Protein AF-A0A7Y5NQB1-F1 (afdb_monomer_lite)

Secondary structure (DSSP, 8-state):
-PPPHHHHHHHHHHHTTTTSTTHHHHHHHHHHHHHHHHGGGS-HHHHHHHHHHHHHHTT-S-HHHHHHHHHHHHHHHHHHTTTS-HHHHHHHHHHHGGGS-TT--TTHHHHHHHHHHHHHHTT--HHHHHHHHHHHHTTSSS----

Sequence (146 aa):
MDLSDDTLETIEALELCLSEIGFEGAWRAFLRAATTLLLPSLPPEASRWAEAADLYDAGRLTVSELEHKRASAWKYLDHAGAGSAPSQTAGLRAVLFRLWPASSRTDWYGEARYFIEFCGHAGVDEATLHALLKQCFAKVNRPIRV

pLDDT: mean 86.12, std 11.92, range [47.5, 97.44]

Structure (mmCIF, N/CA/C/O backbone):
data_AF-A0A7Y5NQB1-F1
#
_entry.id   AF-A0A7Y5NQB1-F1
#
loop_
_atom_site.group_PDB
_atom_site.id
_atom_site.type_symbol
_atom_site.label_atom_id
_atom_site.label_alt_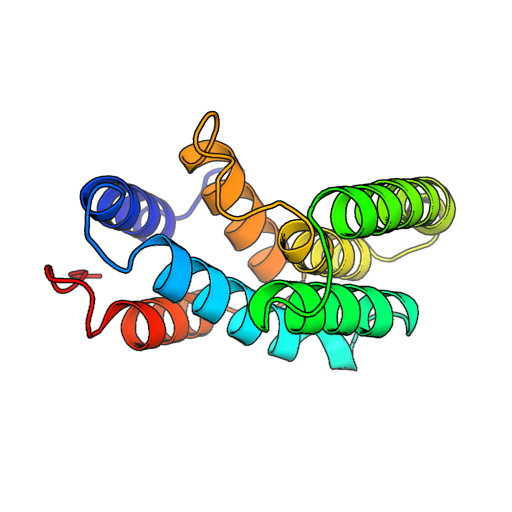id
_atom_site.label_comp_id
_atom_site.label_asym_id
_atom_site.label_entity_id
_atom_site.label_seq_id
_atom_site.pdbx_PDB_ins_code
_atom_site.Cartn_x
_atom_site.Cartn_y
_atom_site.Cartn_z
_atom_site.occupancy
_atom_site.B_iso_or_equiv
_atom_site.auth_seq_id
_atom_site.auth_comp_id
_atom_site.auth_asym_id
_atom_site.auth_atom_id
_atom_site.pdbx_PDB_model_num
ATOM 1 N N . MET A 1 1 ? -6.488 11.034 -17.452 1.00 49.88 1 MET A N 1
ATOM 2 C CA . MET A 1 1 ? -7.264 9.812 -17.717 1.00 49.88 1 MET A CA 1
ATOM 3 C C . MET A 1 1 ? -8.219 9.725 -16.556 1.00 49.88 1 MET A C 1
ATOM 5 O O . MET A 1 1 ? -7.749 9.858 -15.432 1.00 49.88 1 MET A O 1
ATOM 9 N N . ASP A 1 2 ? -9.511 9.673 -16.844 1.00 58.66 2 ASP A N 1
ATOM 10 C CA . ASP A 1 2 ? -10.543 9.674 -15.812 1.00 58.66 2 ASP A CA 1
ATOM 11 C C . ASP A 1 2 ? -10.628 8.277 -15.192 1.00 58.66 2 ASP A C 1
ATOM 13 O O . ASP A 1 2 ? -10.413 7.274 -15.878 1.00 58.66 2 ASP A O 1
ATOM 17 N N . LEU A 1 3 ? -10.850 8.228 -13.883 1.00 61.16 3 LEU A N 1
ATOM 18 C CA . LEU A 1 3 ? -11.118 6.986 -13.166 1.00 61.16 3 LEU A CA 1
ATOM 19 C C . LEU A 1 3 ? -12.424 6.377 -13.670 1.00 61.16 3 LEU A C 1
ATOM 21 O O . LEU A 1 3 ? -13.294 7.105 -14.146 1.00 61.16 3 LEU A O 1
ATOM 25 N N . SER A 1 4 ? -12.566 5.057 -13.552 1.00 76.75 4 SER A N 1
ATOM 26 C CA . SER A 1 4 ? -13.887 4.449 -13.689 1.00 76.75 4 SER A CA 1
ATOM 27 C C . SER A 1 4 ? -14.824 5.034 -12.630 1.00 76.75 4 SER A C 1
ATOM 29 O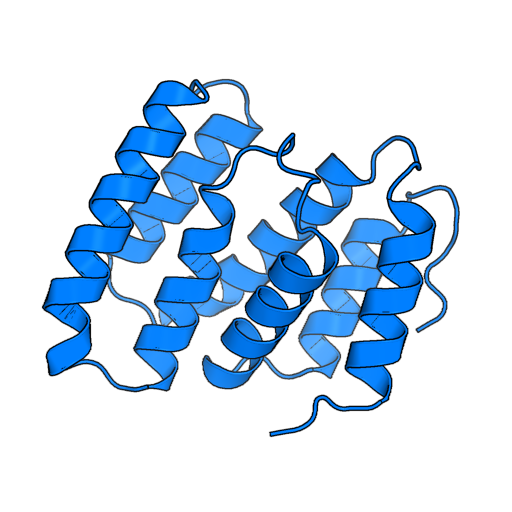 O . SER A 1 4 ? -14.396 5.348 -11.511 1.00 76.75 4 SER A O 1
ATOM 31 N N . ASP A 1 5 ? -16.103 5.149 -12.983 1.00 77.56 5 ASP A N 1
ATOM 32 C CA . ASP A 1 5 ? -17.151 5.546 -12.041 1.00 77.56 5 ASP A CA 1
ATOM 33 C C . ASP A 1 5 ? -17.138 4.614 -10.813 1.00 77.56 5 ASP A C 1
ATOM 35 O O . ASP A 1 5 ? -17.156 5.091 -9.683 1.00 77.56 5 ASP A O 1
ATOM 39 N N . ASP A 1 6 ? -16.931 3.309 -11.013 1.00 72.44 6 ASP A N 1
ATOM 40 C CA . ASP A 1 6 ? -16.846 2.315 -9.934 1.00 72.44 6 ASP A CA 1
ATOM 41 C C . ASP A 1 6 ? -15.676 2.569 -8.955 1.00 72.44 6 ASP A C 1
ATOM 43 O O . ASP A 1 6 ? -15.821 2.398 -7.738 1.00 72.44 6 ASP A O 1
ATOM 47 N N . THR A 1 7 ? -14.505 3.000 -9.445 1.00 73.62 7 THR A N 1
ATOM 48 C CA . THR A 1 7 ? -13.368 3.351 -8.577 1.00 73.62 7 THR A CA 1
ATOM 49 C C . THR A 1 7 ? -13.650 4.636 -7.795 1.00 73.62 7 THR A C 1
ATOM 51 O O . THR A 1 7 ? -13.301 4.725 -6.614 1.00 73.62 7 THR A O 1
ATOM 54 N N . LEU A 1 8 ? -14.300 5.626 -8.417 1.00 78.25 8 LEU A N 1
ATOM 55 C CA . LEU A 1 8 ? -14.713 6.859 -7.739 1.00 78.25 8 LEU A CA 1
ATOM 56 C C . LEU A 1 8 ? -15.737 6.569 -6.640 1.00 78.25 8 LEU A C 1
ATOM 58 O O . LEU A 1 8 ? -15.512 6.956 -5.494 1.00 78.25 8 LEU A O 1
ATOM 62 N N . GLU A 1 9 ? -16.787 5.809 -6.954 1.00 78.75 9 GLU A N 1
ATOM 63 C CA . GLU A 1 9 ? -17.802 5.368 -5.990 1.00 78.75 9 GLU A CA 1
ATOM 64 C C . GLU A 1 9 ? -17.170 4.602 -4.819 1.00 78.75 9 GLU A C 1
ATOM 66 O O . GLU A 1 9 ? -17.525 4.799 -3.654 1.00 78.75 9 GLU A O 1
ATOM 71 N N . THR A 1 10 ? -16.168 3.767 -5.103 1.00 76.81 10 THR A N 1
ATOM 72 C CA . THR A 1 10 ? -15.426 3.028 -4.078 1.00 76.81 10 THR A CA 1
ATOM 73 C C . THR A 1 10 ? -14.639 3.955 -3.147 1.00 76.81 10 THR A C 1
ATOM 75 O O . THR A 1 10 ? -14.662 3.768 -1.926 1.00 76.81 10 THR A O 1
ATOM 78 N N . ILE A 1 11 ? -13.944 4.961 -3.687 1.00 81.81 11 ILE A N 1
ATOM 79 C CA . ILE A 1 11 ? -13.186 5.935 -2.886 1.00 81.81 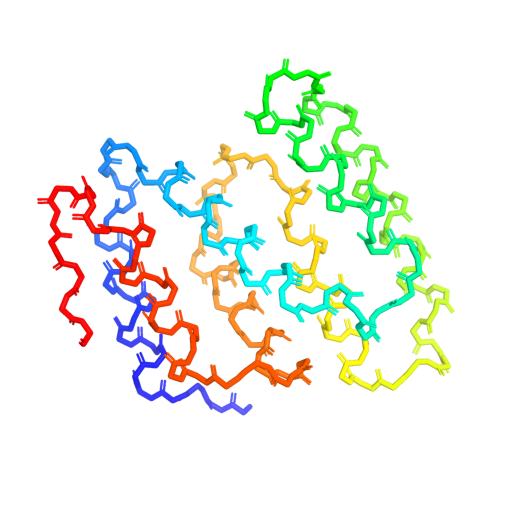11 ILE A CA 1
ATOM 80 C C . ILE A 1 11 ? -14.137 6.794 -2.046 1.00 81.81 11 ILE A C 1
ATOM 82 O O . ILE A 1 11 ? -13.878 6.993 -0.859 1.00 81.81 11 ILE A O 1
ATOM 86 N N . GLU A 1 12 ? -15.256 7.241 -2.616 1.00 82.88 12 GLU A N 1
ATOM 87 C CA . GLU A 1 12 ? -16.296 7.983 -1.893 1.00 82.88 12 GLU A CA 1
ATOM 88 C C . GLU A 1 12 ? -16.884 7.146 -0.747 1.00 82.88 12 GLU A C 1
ATOM 90 O O . GLU A 1 12 ? -17.034 7.622 0.382 1.00 82.88 12 GLU A O 1
ATOM 95 N N . ALA A 1 13 ? -17.148 5.858 -0.982 1.00 79.88 13 ALA A N 1
ATOM 96 C CA . ALA A 1 13 ? -17.631 4.957 0.058 1.00 79.88 13 ALA A CA 1
ATOM 97 C C . ALA A 1 13 ? -16.597 4.734 1.181 1.00 79.88 13 ALA A C 1
ATOM 99 O O . ALA A 1 13 ? -16.972 4.623 2.354 1.00 79.88 13 ALA A O 1
ATOM 100 N N . LEU A 1 14 ? -15.299 4.703 0.853 1.00 82.38 14 LEU A N 1
ATOM 101 C CA . LEU A 1 14 ? -14.216 4.673 1.843 1.00 82.38 14 LEU A CA 1
ATOM 102 C C . LEU A 1 14 ? -14.135 5.981 2.636 1.00 82.38 14 LEU A C 1
ATOM 104 O O . LEU A 1 14 ? -13.928 5.943 3.848 1.00 82.38 14 LEU A O 1
ATOM 108 N N . GLU A 1 15 ? -14.337 7.127 1.987 1.00 83.88 15 GLU A N 1
ATOM 109 C CA . GLU A 1 15 ? -14.333 8.439 2.636 1.00 83.88 15 GLU A CA 1
ATOM 110 C C . GLU A 1 15 ? -15.402 8.529 3.736 1.00 83.88 15 GLU A C 1
ATOM 112 O O . GLU A 1 15 ? -15.127 8.992 4.847 1.00 83.88 15 GLU A O 1
ATOM 117 N N . LEU A 1 16 ? -16.586 7.955 3.495 1.00 82.81 16 LEU A N 1
ATOM 118 C CA . LEU A 1 16 ? -17.656 7.843 4.496 1.00 82.81 16 LEU A CA 1
ATOM 119 C C . LEU A 1 16 ? -17.280 6.999 5.725 1.00 82.81 16 LEU A C 1
ATOM 121 O O . LEU A 1 16 ? -17.971 7.074 6.742 1.00 82.81 16 LEU A O 1
ATOM 125 N N . CYS A 1 17 ? -16.220 6.193 5.639 1.00 81.12 17 CYS A N 1
ATOM 126 C CA . CYS A 1 17 ? -15.745 5.327 6.714 1.00 81.12 17 CYS A CA 1
ATOM 127 C C . CYS A 1 17 ? -14.515 5.893 7.450 1.00 81.12 17 CYS A C 1
ATOM 129 O O . CYS A 1 17 ? -14.056 5.272 8.405 1.00 81.12 17 CYS A O 1
ATOM 131 N N . LEU A 1 18 ? -13.978 7.058 7.061 1.00 83.56 18 LEU A N 1
ATOM 132 C CA . LEU A 1 18 ? -12.726 7.614 7.613 1.00 83.56 18 LEU A CA 1
ATOM 133 C C . LEU A 1 18 ? -12.726 7.829 9.134 1.00 83.56 18 LEU A C 1
ATOM 135 O O . LEU A 1 18 ? -11.678 7.787 9.790 1.00 83.56 18 LEU A O 1
ATOM 139 N N . SER A 1 19 ? -13.893 8.133 9.697 1.00 81.06 19 SER A N 1
ATOM 140 C CA . SER A 1 19 ? -14.079 8.350 11.133 1.00 81.06 19 SER A CA 1
ATOM 141 C C . SER A 1 19 ? -14.345 7.058 11.908 1.00 81.06 19 SER A C 1
ATOM 143 O O . SER A 1 19 ? -14.346 7.086 13.139 1.00 81.06 19 SER A O 1
ATOM 145 N N . GLU A 1 20 ? -14.551 5.932 11.221 1.00 84.56 20 GLU A N 1
ATOM 146 C CA . GLU A 1 20 ? -14.897 4.664 11.852 1.00 84.56 20 GLU A CA 1
ATOM 147 C C . GLU A 1 20 ? -13.704 4.056 12.595 1.00 84.56 20 GLU A C 1
ATOM 149 O O . GLU A 1 20 ? -12.553 4.058 12.141 1.00 84.56 20 GLU A O 1
ATOM 154 N N . ILE A 1 21 ? -13.994 3.464 13.755 1.00 80.69 21 ILE A N 1
ATOM 155 C CA . ILE A 1 21 ? -12.997 2.718 14.522 1.00 80.69 21 ILE A CA 1
ATOM 156 C C . ILE A 1 21 ? -12.545 1.516 13.686 1.00 80.69 21 ILE A C 1
ATOM 158 O O . ILE A 1 21 ? -13.356 0.710 13.235 1.00 80.69 21 ILE A O 1
ATOM 162 N N . GLY A 1 22 ? -11.231 1.382 13.501 1.00 84.94 22 GLY A N 1
ATOM 163 C CA . GLY A 1 22 ? -10.632 0.291 12.730 1.00 84.94 22 GLY A CA 1
ATOM 164 C C . GLY A 1 22 ? -10.408 0.598 11.248 1.00 84.94 22 GLY A C 1
ATOM 165 O O . GLY A 1 22 ? -9.785 -0.220 10.574 1.00 84.94 22 GLY A O 1
ATOM 166 N N . PHE A 1 23 ? -10.821 1.774 10.760 1.00 87.50 23 PHE A N 1
ATOM 167 C CA . PHE A 1 23 ? -10.571 2.209 9.385 1.00 87.50 23 PHE A CA 1
ATOM 168 C C . PHE A 1 23 ? -9.089 2.133 8.998 1.00 87.50 23 PHE A C 1
ATOM 170 O O . PHE A 1 23 ? -8.738 1.489 8.014 1.00 87.50 23 PHE A O 1
ATOM 177 N N . GLU A 1 24 ? -8.205 2.730 9.805 1.00 87.31 24 GLU A N 1
ATOM 178 C CA . GLU A 1 24 ? -6.760 2.735 9.538 1.00 87.31 24 GLU A CA 1
ATOM 179 C C . GLU A 1 24 ? -6.202 1.310 9.424 1.00 87.31 24 GLU A C 1
ATOM 181 O O . GLU A 1 24 ? -5.429 1.012 8.516 1.00 87.31 24 GLU A O 1
ATOM 186 N N . GLY A 1 25 ? -6.643 0.400 10.299 1.00 88.50 25 GLY A N 1
ATOM 187 C CA . GLY A 1 25 ? -6.244 -1.006 10.251 1.00 88.50 25 GLY A CA 1
ATOM 188 C C . GLY A 1 25 ? -6.733 -1.716 8.987 1.00 88.50 25 GLY A C 1
ATOM 189 O O . GLY A 1 25 ? -5.963 -2.439 8.354 1.00 88.50 25 GLY A O 1
ATOM 190 N N . ALA A 1 26 ? -7.987 -1.484 8.589 1.00 90.19 26 ALA A N 1
ATOM 191 C CA . ALA A 1 26 ? -8.556 -2.035 7.360 1.00 90.19 26 ALA A CA 1
ATOM 192 C C . ALA A 1 26 ? -7.838 -1.501 6.112 1.00 90.19 26 ALA A C 1
ATOM 194 O O . ALA A 1 26 ? -7.485 -2.279 5.224 1.00 90.19 26 ALA A O 1
ATOM 195 N N . TRP A 1 27 ? -7.534 -0.202 6.076 1.00 90.44 27 TRP A N 1
ATOM 196 C CA . TRP A 1 27 ? -6.768 0.399 4.990 1.00 90.44 27 TRP A CA 1
ATOM 197 C C . TRP A 1 27 ? -5.365 -0.187 4.884 1.00 90.44 27 TRP A C 1
ATOM 199 O O . TRP A 1 27 ? -4.944 -0.615 3.812 1.00 90.44 27 TRP A O 1
ATOM 209 N N . ARG A 1 28 ? -4.646 -0.282 6.005 1.00 90.75 28 ARG A N 1
ATOM 210 C CA . ARG A 1 28 ? -3.304 -0.870 6.026 1.00 90.75 28 ARG A CA 1
ATOM 211 C C . ARG A 1 28 ? -3.308 -2.338 5.603 1.00 90.75 28 ARG A C 1
ATOM 213 O O . ARG A 1 28 ? -2.411 -2.759 4.869 1.00 90.75 28 ARG A O 1
ATOM 220 N N . ALA A 1 29 ? -4.336 -3.096 5.985 1.00 92.88 29 ALA A N 1
ATOM 221 C CA . ALA A 1 29 ? -4.537 -4.461 5.507 1.00 92.88 29 ALA A CA 1
ATOM 222 C C . ALA A 1 29 ? -4.767 -4.516 3.986 1.00 92.88 29 ALA A C 1
ATOM 224 O O . ALA A 1 29 ? -4.176 -5.368 3.320 1.00 92.88 29 ALA A O 1
ATOM 225 N N . PHE A 1 30 ? -5.555 -3.590 3.433 1.00 93.62 30 PHE A N 1
ATOM 226 C CA . PHE A 1 30 ? -5.783 -3.486 1.992 1.00 93.62 30 PHE A CA 1
ATOM 227 C C . PHE A 1 30 ? -4.497 -3.145 1.230 1.00 93.62 30 PHE A C 1
ATOM 229 O O . PHE A 1 30 ? -4.122 -3.884 0.319 1.00 93.62 30 PHE A O 1
ATOM 236 N N . LEU A 1 31 ? -3.767 -2.105 1.654 1.00 94.31 31 LEU A N 1
ATOM 237 C CA . LEU A 1 31 ? -2.479 -1.737 1.057 1.00 94.31 31 LEU A CA 1
ATOM 238 C C . LEU A 1 31 ? -1.517 -2.932 1.039 1.00 94.31 31 LEU A C 1
ATOM 240 O O . LEU A 1 31 ? -0.860 -3.205 0.033 1.00 94.31 31 LEU A O 1
ATOM 244 N N . ARG A 1 32 ? -1.438 -3.675 2.150 1.00 96.31 32 ARG A N 1
ATOM 245 C CA . ARG A 1 32 ? -0.601 -4.875 2.271 1.00 96.31 32 ARG A CA 1
ATOM 246 C C . ARG A 1 32 ? -1.019 -5.970 1.294 1.00 96.31 32 ARG A C 1
ATOM 248 O O . ARG A 1 32 ? -0.156 -6.533 0.624 1.00 96.31 32 ARG A O 1
ATOM 255 N N . ALA A 1 33 ? -2.311 -6.275 1.210 1.00 96.62 33 ALA A N 1
ATOM 256 C CA . ALA A 1 33 ? -2.819 -7.323 0.333 1.00 96.62 33 ALA A CA 1
ATOM 257 C C . ALA A 1 33 ? -2.587 -6.984 -1.147 1.00 96.62 33 ALA A C 1
ATOM 259 O O . ALA A 1 33 ? -2.012 -7.792 -1.873 1.00 96.62 33 ALA A O 1
ATOM 260 N N . ALA A 1 34 ? -2.938 -5.768 -1.569 1.00 96.31 34 ALA A N 1
ATOM 261 C CA . ALA A 1 34 ? -2.766 -5.322 -2.949 1.00 96.31 34 ALA A CA 1
ATOM 262 C C . ALA A 1 34 ? -1.284 -5.266 -3.357 1.00 96.31 34 ALA A C 1
ATOM 264 O O . ALA A 1 34 ? -0.904 -5.796 -4.397 1.00 96.31 34 ALA A O 1
ATOM 265 N N . THR A 1 35 ? -0.409 -4.719 -2.509 1.00 96.50 35 THR A N 1
ATOM 266 C CA . THR A 1 35 ? 1.032 -4.663 -2.823 1.00 96.50 35 THR A CA 1
ATOM 267 C C . THR A 1 35 ? 1.699 -6.035 -2.829 1.00 96.50 35 THR A C 1
ATOM 269 O O . THR A 1 35 ? 2.637 -6.239 -3.593 1.00 96.50 35 THR A O 1
ATOM 272 N N . THR A 1 36 ? 1.199 -7.003 -2.055 1.00 97.44 36 THR A N 1
ATOM 273 C CA . THR A 1 36 ? 1.697 -8.390 -2.073 1.00 97.44 36 THR A CA 1
ATOM 274 C C . THR A 1 36 ? 1.488 -9.055 -3.436 1.00 97.44 36 THR A C 1
ATOM 276 O O . THR A 1 36 ? 2.345 -9.828 -3.860 1.00 97.44 36 THR A O 1
ATOM 279 N N . LEU A 1 37 ? 0.408 -8.719 -4.155 1.00 97.12 37 LEU A N 1
ATOM 280 C CA . LEU A 1 37 ? 0.182 -9.194 -5.528 1.00 97.12 37 LEU A CA 1
ATOM 281 C C . LEU A 1 37 ? 1.239 -8.664 -6.509 1.00 97.12 37 LEU A C 1
ATOM 283 O O . LEU A 1 37 ? 1.549 -9.324 -7.496 1.00 97.12 37 LEU A O 1
ATOM 287 N N . LEU A 1 38 ? 1.804 -7.488 -6.225 1.00 96.62 38 LEU A N 1
ATOM 288 C CA . LEU A 1 38 ? 2.778 -6.816 -7.082 1.00 96.62 38 LEU A CA 1
ATOM 289 C C . LEU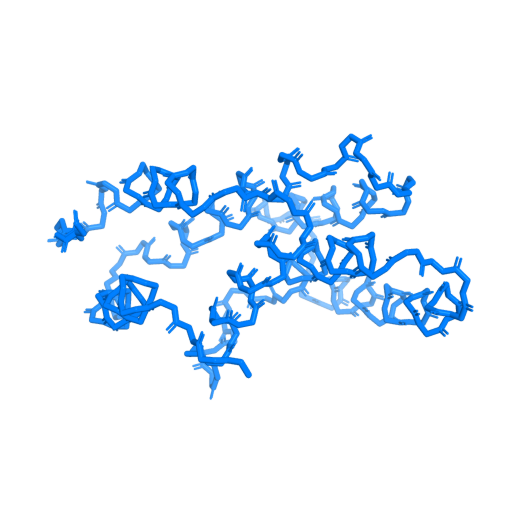 A 1 38 ? 4.212 -7.303 -6.855 1.00 96.62 38 LEU A C 1
ATOM 291 O O . LEU A 1 38 ? 4.994 -7.345 -7.797 1.00 96.62 38 LEU A O 1
ATOM 295 N N . LEU A 1 39 ? 4.578 -7.678 -5.623 1.00 96.19 39 LEU A N 1
ATOM 296 C CA . LEU A 1 39 ? 5.969 -7.994 -5.261 1.00 96.19 39 LEU A CA 1
ATOM 297 C C . LEU A 1 39 ? 6.692 -8.967 -6.215 1.00 96.19 39 LEU A C 1
ATOM 299 O O . LEU A 1 39 ? 7.856 -8.702 -6.513 1.00 96.19 39 LEU A O 1
ATOM 303 N N . PRO A 1 40 ? 6.068 -10.047 -6.735 1.00 96.06 40 PRO A N 1
ATOM 304 C CA . PRO A 1 40 ? 6.762 -10.990 -7.614 1.00 96.06 40 PRO A CA 1
ATOM 305 C C . PRO A 1 40 ? 7.264 -10.395 -8.938 1.00 96.06 40 PRO A C 1
ATOM 307 O O . PRO A 1 40 ? 8.194 -10.943 -9.526 1.00 96.06 40 PRO A O 1
ATOM 310 N N . SER A 1 41 ? 6.660 -9.306 -9.425 1.00 93.94 41 SER A N 1
ATOM 311 C CA . SER A 1 41 ? 7.041 -8.648 -10.685 1.00 93.94 41 SER A CA 1
ATOM 312 C C . SER A 1 41 ? 7.952 -7.431 -10.484 1.00 93.94 41 SER A C 1
ATOM 314 O O . SER A 1 41 ? 8.382 -6.806 -11.458 1.00 93.94 41 SER A O 1
ATOM 316 N N . LEU A 1 42 ? 8.266 -7.086 -9.231 1.00 94.38 42 LEU A N 1
ATOM 317 C CA . LEU A 1 42 ? 9.022 -5.890 -8.878 1.00 94.38 42 LEU A CA 1
ATOM 318 C C . LEU A 1 42 ? 10.479 -6.197 -8.496 1.00 94.38 42 LEU A C 1
ATOM 320 O O . LEU A 1 42 ? 10.813 -7.318 -8.111 1.00 94.38 42 LEU A O 1
ATOM 324 N N . PRO A 1 43 ? 11.374 -5.193 -8.581 1.00 93.38 43 PRO A N 1
ATOM 325 C CA . PRO A 1 43 ? 12.740 -5.317 -8.088 1.00 93.38 43 PRO A CA 1
ATOM 326 C C . PRO A 1 43 ? 12.804 -5.676 -6.592 1.00 93.38 43 PRO A C 1
ATOM 328 O O . PRO A 1 43 ? 11.912 -5.287 -5.831 1.00 93.38 43 PRO A O 1
ATOM 331 N N . PRO A 1 44 ? 13.891 -6.324 -6.126 1.00 93.38 44 PRO A N 1
ATOM 332 C CA . PRO A 1 44 ? 14.048 -6.742 -4.729 1.00 93.38 44 PRO A CA 1
ATOM 333 C C . PRO A 1 44 ? 13.904 -5.616 -3.696 1.00 93.38 44 PRO A C 1
ATOM 335 O O . PRO A 1 44 ? 13.524 -5.871 -2.551 1.00 93.38 44 PRO A O 1
ATOM 338 N N . GLU A 1 45 ? 14.198 -4.368 -4.071 1.00 93.50 45 GLU A N 1
ATOM 339 C CA . GLU A 1 45 ? 13.991 -3.207 -3.205 1.00 93.50 45 GLU A CA 1
ATOM 340 C C . GLU A 1 45 ? 12.536 -3.056 -2.743 1.00 93.50 45 GLU A C 1
ATOM 342 O O . GLU A 1 45 ? 12.319 -2.705 -1.583 1.00 93.50 45 GLU A O 1
ATOM 347 N N . ALA A 1 46 ? 11.555 -3.404 -3.583 1.00 95.75 46 ALA A N 1
ATOM 348 C CA . ALA A 1 46 ? 10.140 -3.361 -3.221 1.00 95.75 46 ALA A CA 1
ATOM 349 C C . ALA A 1 46 ? 9.833 -4.264 -2.016 1.00 95.75 46 ALA A C 1
ATOM 351 O O . ALA A 1 46 ? 9.168 -3.843 -1.069 1.00 95.75 46 ALA A O 1
ATOM 352 N N . SER A 1 47 ? 10.386 -5.479 -1.997 1.00 96.69 47 SER A N 1
ATOM 353 C CA . SER A 1 47 ? 10.210 -6.419 -0.884 1.00 96.69 47 SER A CA 1
ATOM 354 C C . SER A 1 47 ? 10.782 -5.876 0.426 1.00 96.69 47 SER A C 1
ATOM 356 O O . SER A 1 47 ? 10.166 -6.038 1.477 1.00 96.69 47 SER A O 1
ATOM 358 N N . ARG A 1 48 ? 11.913 -5.156 0.378 1.00 96.25 48 ARG A N 1
ATOM 359 C CA . ARG A 1 48 ? 12.502 -4.513 1.569 1.00 96.25 48 ARG A CA 1
ATOM 360 C C . ARG A 1 48 ? 11.618 -3.391 2.117 1.00 96.25 48 ARG A C 1
ATOM 362 O O . ARG A 1 48 ? 11.577 -3.170 3.326 1.00 96.25 48 ARG A O 1
ATOM 369 N N . TRP A 1 49 ? 10.930 -2.655 1.245 1.00 97.00 49 TRP A N 1
ATOM 370 C CA . TRP A 1 49 ? 9.979 -1.621 1.661 1.00 97.00 49 TRP A CA 1
ATOM 371 C C . TRP A 1 49 ? 8.725 -2.240 2.277 1.00 97.00 49 TRP A C 1
ATOM 373 O O . TRP A 1 49 ? 8.279 -1.790 3.331 1.00 97.00 49 TRP A O 1
ATOM 383 N N . ALA A 1 50 ? 8.199 -3.305 1.668 1.00 97.00 50 ALA A N 1
ATOM 384 C CA . ALA A 1 50 ? 7.060 -4.043 2.202 1.00 97.00 50 ALA A CA 1
ATOM 385 C C . ALA A 1 50 ? 7.364 -4.653 3.583 1.00 97.00 50 ALA A C 1
ATOM 387 O O . ALA A 1 50 ? 6.534 -4.556 4.483 1.00 97.00 50 ALA A O 1
ATOM 388 N N . GLU A 1 51 ? 8.565 -5.202 3.783 1.00 97.12 51 GLU A N 1
ATOM 389 C CA . GLU A 1 51 ? 9.018 -5.703 5.085 1.00 97.12 51 GLU A CA 1
ATOM 390 C C . GLU A 1 51 ? 9.102 -4.584 6.134 1.00 97.12 51 GLU A C 1
ATOM 392 O O . GLU A 1 51 ? 8.604 -4.739 7.248 1.00 97.12 51 GLU A O 1
ATOM 397 N N . ALA A 1 52 ? 9.672 -3.425 5.784 1.00 96.56 52 ALA A N 1
ATOM 398 C CA . ALA A 1 52 ? 9.720 -2.279 6.693 1.00 96.56 52 ALA A CA 1
ATOM 399 C C . ALA A 1 52 ? 8.314 -1.799 7.095 1.00 96.56 52 ALA A C 1
ATOM 401 O O . ALA A 1 52 ? 8.079 -1.465 8.258 1.00 96.56 52 ALA A O 1
ATOM 402 N N . ALA A 1 53 ? 7.370 -1.807 6.152 1.00 95.69 53 ALA A N 1
ATOM 403 C CA . ALA A 1 53 ? 5.978 -1.488 6.425 1.00 95.69 53 ALA A CA 1
ATOM 404 C C . ALA A 1 53 ? 5.293 -2.531 7.326 1.00 95.69 53 ALA A C 1
ATOM 406 O O . ALA A 1 53 ? 4.549 -2.138 8.221 1.00 95.69 53 ALA A O 1
ATOM 407 N N . ASP A 1 54 ? 5.560 -3.828 7.133 1.00 96.31 54 ASP A N 1
ATOM 408 C CA . ASP A 1 54 ? 5.066 -4.907 8.003 1.00 96.31 54 ASP A CA 1
ATOM 409 C C . ASP A 1 54 ? 5.634 -4.784 9.434 1.00 96.31 54 ASP A C 1
ATOM 411 O O . ASP A 1 54 ? 4.919 -5.009 10.412 1.00 96.31 54 ASP A O 1
ATOM 415 N N . LEU A 1 55 ? 6.903 -4.387 9.586 1.00 96.50 55 LEU A N 1
ATOM 416 C CA . LEU A 1 55 ? 7.503 -4.125 10.899 1.00 96.50 55 LEU A CA 1
ATOM 417 C C . LEU A 1 55 ? 6.863 -2.917 11.593 1.00 96.50 55 LEU A C 1
ATOM 419 O O . LEU A 1 55 ? 6.625 -2.971 12.801 1.00 96.50 55 LEU A O 1
ATOM 423 N N . TYR A 1 56 ? 6.555 -1.854 10.846 1.00 93.94 56 TYR A N 1
ATOM 424 C CA . TYR A 1 56 ? 5.815 -0.702 11.366 1.00 93.94 56 TYR A CA 1
ATOM 425 C C . TYR A 1 56 ? 4.400 -1.093 11.804 1.00 93.94 56 TYR A C 1
ATOM 427 O O . TYR A 1 56 ? 4.001 -0.765 12.919 1.00 93.94 56 TYR A O 1
ATOM 435 N N . ASP A 1 57 ? 3.687 -1.879 10.990 1.00 92.06 57 ASP A N 1
ATOM 436 C CA . ASP A 1 57 ? 2.360 -2.419 11.327 1.00 92.06 57 ASP A CA 1
ATOM 437 C C . ASP A 1 57 ? 2.356 -3.236 12.616 1.00 92.06 57 ASP A C 1
ATOM 439 O O . ASP A 1 57 ? 1.407 -3.190 13.396 1.00 92.06 57 ASP A O 1
ATOM 443 N N . ALA A 1 58 ? 3.436 -3.973 12.858 1.00 93.62 58 ALA A N 1
ATOM 444 C CA . ALA A 1 58 ? 3.620 -4.764 14.066 1.00 93.62 58 ALA A CA 1
ATOM 445 C C . ALA A 1 58 ? 4.092 -3.942 15.284 1.00 93.62 58 ALA A C 1
ATOM 447 O O . ALA A 1 58 ? 4.378 -4.531 16.328 1.00 93.62 58 ALA A O 1
ATOM 448 N N . GLY A 1 59 ? 4.240 -2.617 15.162 1.00 93.31 59 GLY A N 1
ATOM 449 C CA . GLY A 1 59 ? 4.770 -1.746 16.217 1.00 93.31 59 GLY A CA 1
ATOM 450 C C . GLY A 1 59 ? 6.258 -1.965 16.519 1.00 93.31 59 GLY A C 1
ATOM 451 O O . GLY A 1 59 ? 6.733 -1.586 17.587 1.00 93.31 59 GLY A O 1
ATOM 452 N N . ARG A 1 60 ? 6.998 -2.607 15.605 1.00 96.50 60 ARG A N 1
ATOM 453 C CA . ARG A 1 60 ? 8.432 -2.935 15.742 1.00 96.50 60 ARG A CA 1
ATOM 454 C C . ARG A 1 60 ? 9.355 -1.928 15.063 1.00 96.50 60 ARG A C 1
ATOM 456 O O . ARG A 1 60 ? 10.569 -2.084 15.132 1.00 96.50 60 ARG A O 1
ATOM 463 N N . LEU A 1 61 ? 8.782 -0.944 14.383 1.00 94.75 61 LEU A N 1
ATOM 464 C CA . LEU A 1 61 ? 9.495 0.106 13.674 1.00 94.75 61 LEU A CA 1
ATOM 465 C C . LEU A 1 61 ? 8.798 1.436 13.971 1.00 94.75 61 LEU A C 1
ATOM 467 O O . LEU A 1 61 ? 7.570 1.517 13.981 1.00 94.75 61 LEU A O 1
ATOM 471 N N . THR A 1 62 ? 9.577 2.465 14.274 1.00 93.25 62 THR A N 1
ATOM 472 C CA . THR A 1 62 ? 9.079 3.795 14.641 1.00 93.25 62 THR A CA 1
ATOM 473 C C . THR A 1 62 ? 8.683 4.608 13.409 1.00 93.25 62 THR A C 1
ATOM 475 O O . THR A 1 62 ? 9.129 4.343 12.295 1.00 93.25 62 THR A O 1
ATOM 478 N N . VAL A 1 63 ? 7.888 5.667 13.597 1.00 91.69 63 VAL A N 1
ATOM 479 C CA . VAL A 1 63 ? 7.546 6.594 12.499 1.00 91.69 63 VAL A CA 1
ATOM 480 C C . VAL A 1 63 ? 8.808 7.173 11.844 1.00 91.69 63 VAL A C 1
ATOM 482 O O . VAL A 1 63 ? 8.908 7.163 10.623 1.00 91.69 63 VAL A O 1
ATOM 485 N N . SER A 1 64 ? 9.802 7.590 12.635 1.00 93.50 64 SER A N 1
ATOM 486 C CA . SER A 1 64 ? 11.067 8.152 12.127 1.00 93.50 64 SER A CA 1
ATOM 487 C C . SER A 1 64 ? 11.845 7.158 11.252 1.00 93.50 64 SER A C 1
ATOM 489 O O . SER A 1 64 ? 12.342 7.500 10.176 1.00 93.50 64 SER A O 1
ATOM 491 N N . GLU A 1 65 ? 11.902 5.886 11.657 1.00 95.12 65 GLU A N 1
ATOM 492 C CA . GLU A 1 65 ? 12.527 4.839 10.845 1.00 95.12 65 GLU A CA 1
ATOM 493 C C . GLU A 1 65 ? 11.761 4.604 9.537 1.00 95.12 65 GLU A C 1
ATOM 495 O O . GLU A 1 65 ? 12.383 4.411 8.489 1.00 95.12 65 GLU A O 1
ATOM 500 N N . LEU A 1 66 ? 10.425 4.665 9.569 1.00 94.19 66 LEU A N 1
ATOM 501 C CA . LEU A 1 66 ? 9.589 4.497 8.379 1.00 94.19 66 LEU A CA 1
ATOM 502 C C . LEU A 1 66 ? 9.806 5.656 7.399 1.00 94.19 66 LEU A C 1
ATOM 504 O O . LEU A 1 66 ? 9.985 5.435 6.201 1.00 94.19 66 LEU A O 1
ATOM 508 N N . GLU A 1 67 ? 9.886 6.884 7.911 1.00 92.81 67 GLU A N 1
ATOM 509 C CA . GLU A 1 67 ? 10.194 8.081 7.129 1.00 92.81 67 GLU A CA 1
ATOM 510 C C . GLU A 1 67 ? 11.575 8.000 6.473 1.00 92.81 67 GLU A C 1
ATOM 512 O O . GLU A 1 67 ? 11.726 8.354 5.300 1.00 92.81 67 GLU A O 1
ATOM 517 N N . HIS A 1 68 ? 12.576 7.467 7.178 1.00 94.50 68 HIS A N 1
ATOM 518 C CA . HIS A 1 68 ? 13.903 7.240 6.610 1.00 94.50 68 HIS A CA 1
ATOM 519 C C . HIS A 1 68 ? 13.876 6.216 5.462 1.00 94.50 68 HIS A C 1
ATOM 521 O O . HIS A 1 68 ? 14.516 6.415 4.419 1.00 94.50 68 HIS A O 1
ATOM 527 N N . LYS A 1 69 ? 13.102 5.131 5.614 1.00 95.31 69 LYS A N 1
ATOM 528 C CA . LYS A 1 69 ? 12.878 4.154 4.535 1.00 95.31 69 LYS A CA 1
ATOM 529 C C . LYS A 1 69 ? 12.167 4.798 3.349 1.00 95.31 69 LYS A C 1
ATOM 531 O O . LYS A 1 69 ? 12.613 4.604 2.220 1.00 95.31 69 LYS A O 1
ATOM 536 N N . ARG A 1 70 ? 11.146 5.623 3.595 1.00 94.69 70 ARG A N 1
ATOM 537 C CA . ARG A 1 70 ? 10.421 6.375 2.560 1.00 94.69 70 ARG A CA 1
ATOM 538 C C . ARG A 1 70 ? 11.347 7.304 1.775 1.00 94.69 70 ARG A C 1
ATOM 540 O O . ARG A 1 70 ? 11.333 7.281 0.549 1.00 94.69 70 ARG A O 1
ATOM 547 N N . ALA A 1 71 ? 12.196 8.073 2.457 1.00 93.69 71 ALA A N 1
ATOM 548 C CA . ALA A 1 71 ? 13.162 8.959 1.806 1.00 93.69 71 ALA A CA 1
ATOM 549 C C . ALA A 1 71 ? 14.164 8.185 0.930 1.00 93.69 71 ALA A C 1
ATOM 551 O O . ALA A 1 71 ? 14.518 8.627 -0.163 1.00 93.69 71 ALA A O 1
ATOM 552 N N . SER A 1 72 ? 14.604 7.012 1.389 1.00 93.44 72 SER A N 1
ATOM 553 C CA . SER A 1 72 ? 15.497 6.138 0.618 1.00 93.44 72 SER A CA 1
ATOM 554 C C . SER A 1 72 ? 14.796 5.519 -0.599 1.00 93.44 72 SER A C 1
ATOM 556 O O . SER A 1 72 ? 15.394 5.437 -1.670 1.00 93.44 72 SER A O 1
ATOM 558 N N . ALA A 1 73 ? 13.526 5.128 -0.458 1.00 94.06 73 ALA A N 1
ATOM 559 C CA . ALA A 1 73 ? 12.706 4.602 -1.547 1.00 94.06 73 ALA A CA 1
ATOM 560 C C . ALA A 1 73 ? 12.466 5.646 -2.651 1.00 94.06 73 ALA A C 1
ATOM 562 O O . ALA A 1 73 ? 12.588 5.327 -3.831 1.00 94.06 73 ALA A O 1
ATOM 563 N N . TRP A 1 74 ? 12.217 6.907 -2.280 1.00 91.94 74 TRP A N 1
ATOM 564 C CA . TRP A 1 74 ? 12.096 8.009 -3.242 1.00 91.94 74 TRP A CA 1
ATOM 565 C C . TRP A 1 74 ? 13.374 8.221 -4.050 1.00 91.94 74 TRP A C 1
ATOM 567 O O . TRP A 1 74 ? 13.324 8.241 -5.275 1.00 91.94 74 TRP A O 1
ATOM 577 N N . LYS A 1 75 ? 14.537 8.258 -3.387 1.00 92.31 75 LYS A N 1
ATOM 578 C CA . LYS A 1 75 ? 15.829 8.355 -4.086 1.00 92.31 75 LYS A CA 1
ATOM 579 C C . LYS A 1 75 ? 16.046 7.204 -5.066 1.00 92.31 75 LYS A C 1
ATOM 581 O O . LYS A 1 75 ? 16.603 7.421 -6.140 1.00 92.31 75 LYS A O 1
ATOM 586 N N . TYR A 1 76 ? 15.630 5.991 -4.698 1.00 92.19 76 TYR A N 1
ATOM 587 C CA . TYR A 1 76 ? 15.693 4.841 -5.597 1.00 92.19 76 TYR A CA 1
ATOM 588 C C . TYR A 1 76 ? 14.781 5.032 -6.810 1.00 92.19 76 TYR A C 1
ATOM 590 O O . TYR A 1 76 ? 15.236 4.827 -7.930 1.00 92.19 76 TYR A O 1
ATOM 598 N N . LEU A 1 77 ? 13.528 5.456 -6.609 1.00 89.44 77 LEU A N 1
ATOM 599 C CA . LEU A 1 77 ? 12.594 5.739 -7.702 1.00 89.44 77 LEU A CA 1
ATOM 600 C C . LEU A 1 77 ? 13.133 6.796 -8.669 1.00 89.44 77 LEU A C 1
ATOM 602 O O . LEU A 1 77 ? 13.027 6.601 -9.878 1.00 89.44 77 LEU A O 1
ATOM 606 N N . ASP A 1 78 ? 13.745 7.864 -8.156 1.00 87.19 78 ASP A N 1
ATOM 607 C CA . ASP A 1 78 ? 14.330 8.924 -8.984 1.00 87.19 78 ASP A CA 1
ATOM 608 C C . ASP A 1 78 ? 15.456 8.391 -9.886 1.00 87.19 78 ASP A C 1
ATOM 610 O O . ASP A 1 78 ? 15.567 8.785 -11.045 1.00 87.19 78 ASP A O 1
ATOM 614 N N . HIS A 1 79 ? 16.267 7.450 -9.386 1.00 84.31 79 HIS A N 1
ATOM 615 C CA . HIS A 1 79 ? 17.353 6.835 -10.158 1.00 84.31 79 HIS A CA 1
ATOM 616 C C . HIS A 1 79 ? 16.861 5.728 -11.102 1.00 84.31 79 HIS A C 1
ATOM 618 O O . HIS A 1 79 ? 17.311 5.639 -12.242 1.00 84.31 79 HIS A O 1
ATOM 624 N N . ALA A 1 80 ? 15.942 4.875 -10.645 1.00 77.38 80 ALA A N 1
ATOM 625 C CA . ALA A 1 80 ? 15.422 3.744 -11.413 1.00 77.38 80 ALA A CA 1
ATOM 626 C C . ALA A 1 80 ? 14.430 4.176 -12.509 1.00 77.38 80 ALA A C 1
ATOM 628 O O . ALA A 1 80 ? 14.278 3.485 -13.522 1.00 77.38 80 ALA A O 1
ATOM 629 N N . GLY A 1 81 ? 13.764 5.322 -12.329 1.00 63.28 81 GLY A N 1
ATOM 630 C CA . GLY A 1 81 ? 12.719 5.829 -13.219 1.00 63.28 81 GLY A CA 1
ATOM 631 C C . GLY A 1 81 ? 13.174 6.102 -14.654 1.00 63.28 81 GLY A C 1
ATOM 632 O O . GLY A 1 81 ? 12.355 6.037 -15.563 1.00 63.28 81 GLY A O 1
ATOM 633 N N . ALA A 1 82 ? 14.470 6.332 -14.890 1.00 64.56 82 ALA A N 1
ATOM 634 C CA . ALA A 1 82 ? 14.998 6.598 -16.230 1.00 64.56 82 ALA A CA 1
ATOM 635 C C . ALA A 1 82 ? 15.068 5.354 -17.144 1.00 64.56 82 ALA A C 1
ATOM 637 O O . ALA A 1 82 ? 15.204 5.507 -18.355 1.00 64.56 82 ALA A O 1
ATOM 638 N N . GLY A 1 83 ? 14.985 4.136 -16.590 1.00 71.69 83 GLY A N 1
ATOM 639 C CA . GLY A 1 83 ? 15.136 2.886 -17.354 1.00 71.69 83 GLY A CA 1
ATOM 640 C C . GLY A 1 83 ? 14.087 1.807 -17.076 1.00 71.69 83 GLY A C 1
ATOM 641 O O . GLY A 1 83 ? 14.160 0.732 -17.666 1.00 71.69 83 GLY A O 1
ATOM 642 N N . SER A 1 84 ? 13.129 2.066 -16.184 1.00 82.50 84 SER A N 1
ATOM 643 C CA . SER A 1 84 ? 12.096 1.095 -15.802 1.00 82.50 84 SER A CA 1
ATOM 644 C C . SER A 1 84 ? 10.866 1.185 -16.709 1.00 82.50 84 SER A C 1
ATOM 646 O O . SER A 1 84 ? 10.520 2.257 -17.205 1.00 82.50 84 SER A O 1
ATOM 648 N N . ALA A 1 85 ? 10.163 0.066 -16.897 1.00 88.25 85 ALA A N 1
ATOM 649 C CA . ALA A 1 85 ? 8.871 0.076 -17.582 1.00 8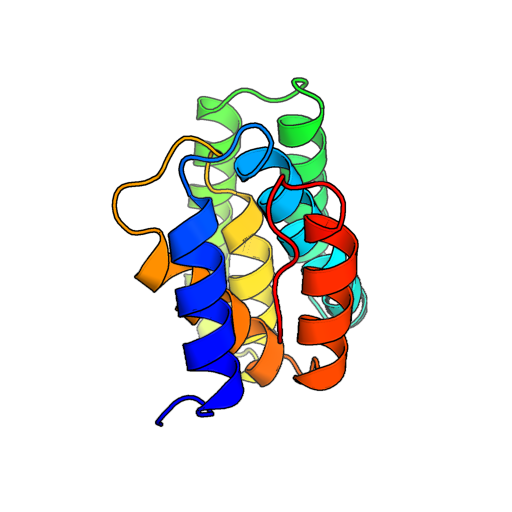8.25 85 ALA A CA 1
ATOM 650 C C . ALA A 1 85 ? 7.824 0.864 -16.760 1.00 88.25 85 ALA A C 1
ATOM 652 O O . ALA A 1 85 ? 7.838 0.769 -15.529 1.00 88.25 85 ALA A O 1
ATOM 653 N N . PRO A 1 86 ? 6.865 1.572 -17.394 1.00 89.81 86 PRO A N 1
ATOM 654 C CA . PRO A 1 86 ? 5.852 2.349 -16.672 1.00 89.81 86 PRO A CA 1
ATOM 655 C C . PRO A 1 86 ? 5.057 1.543 -15.636 1.00 89.81 86 PRO A C 1
ATOM 657 O O . PRO A 1 86 ? 4.813 2.034 -14.536 1.00 89.81 86 PRO A O 1
ATOM 660 N N . SER A 1 87 ? 4.713 0.288 -15.944 1.00 91.94 87 SER A N 1
ATOM 661 C CA . SER A 1 87 ? 4.015 -0.616 -15.019 1.00 91.94 87 SER A CA 1
ATOM 662 C C . SER A 1 87 ? 4.864 -0.989 -13.801 1.00 91.94 87 SER A C 1
ATOM 664 O O . SER A 1 87 ? 4.360 -1.051 -12.682 1.00 91.94 87 SER A O 1
ATOM 666 N N . GLN A 1 88 ? 6.174 -1.162 -13.986 1.00 93.19 88 GLN A N 1
ATOM 667 C CA . GLN A 1 88 ? 7.110 -1.417 -12.895 1.00 93.19 88 GLN A CA 1
ATOM 668 C C . GLN A 1 88 ? 7.265 -0.180 -12.003 1.00 93.19 88 GLN A C 1
ATOM 670 O O . GLN A 1 88 ? 7.235 -0.296 -10.780 1.00 93.19 88 GLN A O 1
ATOM 675 N N . THR A 1 89 ? 7.368 1.017 -12.593 1.00 93.38 89 THR A N 1
ATOM 676 C CA . THR A 1 89 ? 7.377 2.278 -11.837 1.00 93.38 89 THR A CA 1
ATOM 677 C C . THR A 1 89 ? 6.079 2.476 -11.056 1.00 93.38 89 THR A C 1
ATOM 679 O O . THR A 1 89 ? 6.133 2.872 -9.892 1.00 93.38 89 THR A O 1
ATOM 682 N N . ALA A 1 90 ? 4.924 2.171 -11.653 1.00 94.00 90 ALA A N 1
ATOM 683 C CA . ALA A 1 90 ? 3.639 2.215 -10.963 1.00 94.00 90 ALA A CA 1
ATOM 684 C C . ALA A 1 90 ? 3.606 1.239 -9.778 1.00 94.00 90 ALA A C 1
ATOM 686 O O . ALA A 1 90 ? 3.272 1.642 -8.667 1.00 94.00 90 ALA A O 1
ATOM 687 N N . GLY A 1 91 ? 4.057 -0.005 -9.963 1.00 95.44 91 GLY A N 1
ATOM 688 C CA . GLY A 1 91 ? 4.077 -0.984 -8.877 1.00 95.44 91 GLY A CA 1
ATOM 689 C C . GLY A 1 91 ? 5.035 -0.603 -7.745 1.00 95.44 91 GLY A C 1
ATOM 690 O O . GLY A 1 91 ? 4.680 -0.716 -6.573 1.00 95.44 91 GLY A O 1
ATOM 691 N N . LEU A 1 92 ? 6.211 -0.053 -8.067 1.00 95.38 92 LEU A N 1
ATOM 692 C CA . LEU A 1 92 ? 7.122 0.503 -7.063 1.00 95.38 92 LEU A CA 1
ATOM 693 C C . LEU A 1 92 ? 6.476 1.657 -6.284 1.00 95.38 92 LEU A C 1
ATOM 695 O O . LEU A 1 92 ? 6.604 1.707 -5.060 1.00 95.38 92 LEU A O 1
ATOM 699 N N . ARG A 1 93 ? 5.758 2.562 -6.966 1.00 94.38 93 ARG A N 1
ATOM 700 C CA . ARG A 1 93 ? 5.007 3.641 -6.307 1.00 94.38 93 ARG A CA 1
ATOM 701 C C . ARG A 1 93 ? 3.929 3.079 -5.388 1.00 94.38 93 ARG A C 1
ATOM 703 O O . ARG A 1 93 ? 3.894 3.489 -4.236 1.00 94.38 93 ARG A O 1
ATOM 710 N N . ALA A 1 94 ? 3.136 2.104 -5.838 1.00 95.00 94 ALA A N 1
ATOM 711 C CA . ALA A 1 94 ? 2.119 1.449 -5.013 1.00 95.00 94 ALA A CA 1
ATOM 712 C C . ALA A 1 94 ? 2.714 0.844 -3.728 1.00 95.00 94 ALA A C 1
ATOM 714 O O . ALA A 1 94 ? 2.181 1.051 -2.642 1.00 95.00 94 ALA A O 1
ATOM 715 N N . VAL A 1 95 ? 3.862 0.161 -3.808 1.00 96.12 95 VAL A N 1
ATOM 716 C CA . VAL A 1 95 ? 4.548 -0.366 -2.612 1.00 96.12 95 VAL A CA 1
ATOM 717 C C . VAL A 1 95 ? 5.015 0.760 -1.685 1.00 96.12 95 VAL A C 1
ATOM 719 O O . VAL A 1 95 ? 4.902 0.639 -0.464 1.00 96.12 95 VAL A O 1
ATOM 722 N N . LEU A 1 96 ? 5.493 1.875 -2.244 1.00 93.81 96 LEU A N 1
ATOM 723 C CA . LEU A 1 96 ? 5.970 3.027 -1.477 1.00 93.81 96 LEU A CA 1
ATOM 724 C C . LEU A 1 96 ? 4.866 3.622 -0.587 1.00 93.81 96 LEU A C 1
ATOM 726 O O . LEU A 1 96 ? 5.177 4.026 0.532 1.00 93.81 96 LEU A O 1
ATOM 730 N N . PHE A 1 97 ? 3.588 3.594 -1.003 1.00 91.69 97 PHE A N 1
ATOM 731 C CA . PHE A 1 97 ? 2.446 4.065 -0.189 1.00 91.69 97 PHE A CA 1
ATOM 732 C C . PHE A 1 97 ? 2.369 3.408 1.195 1.00 91.69 97 PHE A C 1
ATOM 734 O O . PHE A 1 97 ? 1.919 4.029 2.156 1.00 91.69 97 PHE A O 1
ATOM 741 N N . ARG A 1 98 ? 2.892 2.187 1.357 1.00 92.94 98 ARG A N 1
ATOM 742 C CA . ARG A 1 98 ? 2.942 1.516 2.665 1.00 92.94 98 ARG A CA 1
ATOM 743 C C . ARG A 1 98 ? 3.893 2.161 3.677 1.00 92.94 98 ARG A C 1
ATOM 745 O O . ARG A 1 98 ? 3.814 1.856 4.871 1.00 92.94 98 ARG A O 1
ATOM 752 N N . LEU A 1 99 ? 4.783 3.035 3.208 1.00 93.12 99 LEU A N 1
ATOM 753 C CA . LEU A 1 99 ? 5.760 3.759 4.019 1.00 93.12 99 LEU A CA 1
ATOM 754 C C . LEU A 1 99 ? 5.226 5.092 4.567 1.00 93.12 99 LEU A C 1
ATOM 756 O O . LEU A 1 99 ? 5.986 5.845 5.176 1.00 93.12 99 LEU A O 1
ATOM 760 N N . TRP A 1 100 ? 3.943 5.407 4.369 1.00 89.25 100 TRP A N 1
ATOM 761 C CA . TRP A 1 100 ? 3.291 6.494 5.095 1.00 89.25 100 TRP A CA 1
ATOM 762 C C . TRP A 1 100 ? 2.754 5.999 6.445 1.00 89.25 100 TRP A C 1
ATOM 764 O O . TRP A 1 100 ? 2.211 4.890 6.534 1.00 89.25 100 TRP A O 1
ATOM 774 N N . PRO A 1 101 ? 2.914 6.797 7.516 1.00 83.19 101 PRO A N 1
ATOM 775 C CA . PRO A 1 101 ? 2.327 6.475 8.805 1.00 83.19 101 PRO A CA 1
ATOM 776 C C . PRO A 1 101 ? 0.798 6.548 8.728 1.00 83.19 101 PRO A C 1
ATOM 778 O O . PRO A 1 101 ? 0.242 7.386 8.020 1.00 83.19 101 PRO A O 1
ATOM 781 N N . ALA A 1 102 ? 0.119 5.700 9.503 1.00 69.75 102 ALA A N 1
ATOM 782 C CA . ALA A 1 102 ? -1.345 5.585 9.490 1.00 69.75 102 ALA A CA 1
ATOM 783 C C . ALA A 1 102 ? -2.081 6.886 9.876 1.00 69.75 102 ALA A C 1
ATOM 785 O O . ALA A 1 102 ? -3.239 7.075 9.522 1.00 69.75 102 ALA A O 1
ATOM 786 N N . SER A 1 103 ? -1.396 7.798 10.571 1.00 64.00 103 SER A N 1
ATOM 787 C CA . SER A 1 103 ? -1.940 9.059 11.078 1.00 64.00 103 SER A CA 1
ATOM 788 C C . SER A 1 103 ? -1.987 10.205 10.056 1.00 64.00 103 SER A C 1
ATOM 790 O O . SER A 1 103 ? -2.504 11.277 10.379 1.00 64.00 103 SER A O 1
ATOM 792 N N . SER A 1 104 ? -1.457 10.028 8.841 1.00 63.84 104 SER A N 1
ATOM 793 C CA . SER A 1 104 ? -1.497 11.059 7.793 1.00 63.84 104 SER A CA 1
ATOM 794 C C . SER A 1 104 ? -2.887 11.112 7.151 1.00 63.84 104 SER A C 1
ATOM 796 O O . SER A 1 104 ? -3.166 10.388 6.206 1.00 63.84 104 SER A O 1
ATOM 798 N N . ARG A 1 105 ? -3.790 11.946 7.684 1.00 63.97 105 ARG A N 1
ATOM 799 C CA . ARG A 1 105 ? -5.177 12.074 7.180 1.00 63.97 105 ARG A CA 1
ATOM 800 C C . ARG A 1 105 ? -5.415 13.280 6.267 1.00 63.97 105 ARG A C 1
ATOM 802 O O . ARG A 1 105 ? -6.503 13.424 5.724 1.00 63.97 105 ARG A O 1
ATOM 809 N N . THR A 1 106 ? -4.433 14.166 6.118 1.00 62.50 106 THR A N 1
ATOM 810 C CA . THR A 1 106 ? -4.603 15.475 5.459 1.00 62.50 106 THR A CA 1
ATOM 811 C C . THR A 1 106 ? -4.809 15.418 3.942 1.00 62.50 106 THR A C 1
ATOM 813 O O . THR A 1 106 ? -5.211 16.429 3.380 1.00 62.50 106 THR A O 1
ATOM 816 N N . ASP A 1 107 ? -4.589 14.269 3.294 1.00 70.62 107 ASP A N 1
ATOM 817 C CA . ASP A 1 107 ? -4.844 14.066 1.856 1.00 70.62 107 ASP A CA 1
ATOM 818 C C . ASP A 1 107 ? -5.301 12.626 1.546 1.00 70.62 107 ASP A C 1
ATOM 820 O O . ASP A 1 107 ? -4.843 11.985 0.602 1.00 70.62 107 ASP A O 1
ATOM 824 N N . TRP A 1 108 ? -6.194 12.080 2.382 1.00 77.94 108 TRP A N 1
ATOM 825 C CA . TRP A 1 108 ? -6.673 10.699 2.237 1.00 77.94 108 TRP A CA 1
ATOM 826 C C . TRP A 1 108 ? -7.196 10.391 0.829 1.00 77.94 108 TRP A C 1
ATOM 828 O O . TRP A 1 108 ? -6.826 9.377 0.241 1.00 77.94 108 TRP A O 1
ATOM 838 N N . TYR A 1 109 ? -8.069 11.256 0.302 1.00 77.56 109 TYR A N 1
ATOM 839 C CA . TYR A 1 109 ? -8.717 11.031 -0.987 1.00 77.56 109 TYR A CA 1
ATOM 840 C C . TYR A 1 109 ? -7.677 10.952 -2.108 1.00 77.56 109 TYR A C 1
ATOM 842 O O . TYR A 1 109 ? -7.688 10.012 -2.902 1.00 77.56 109 TYR A O 1
ATOM 850 N N . GLY A 1 110 ? -6.733 11.901 -2.138 1.00 79.31 110 GLY A N 1
ATOM 851 C CA . GLY A 1 110 ? -5.631 11.895 -3.092 1.00 79.31 110 GLY A CA 1
ATOM 852 C C . GLY A 1 110 ? -4.774 10.639 -2.960 1.00 79.31 110 GLY A C 1
ATOM 853 O O . GLY A 1 110 ? -4.491 9.980 -3.961 1.00 79.31 110 GLY A O 1
ATOM 854 N N . GLU A 1 111 ? -4.410 10.264 -1.733 1.00 84.00 111 GLU A N 1
ATOM 855 C CA . GLU A 1 111 ? -3.580 9.089 -1.469 1.00 84.00 111 GLU A CA 1
ATOM 856 C C . GLU A 1 111 ? -4.259 7.774 -1.884 1.00 84.00 111 GLU A C 1
ATOM 858 O O . GLU A 1 111 ? -3.642 6.954 -2.570 1.00 84.00 111 GLU A O 1
ATOM 863 N N . ALA A 1 112 ? -5.529 7.579 -1.522 1.00 86.62 112 ALA A N 1
ATOM 864 C CA . ALA A 1 112 ? -6.298 6.390 -1.878 1.00 86.62 112 ALA A CA 1
ATOM 865 C C . ALA A 1 112 ? -6.464 6.266 -3.396 1.00 86.62 112 ALA A C 1
ATOM 867 O O . ALA A 1 112 ? -6.238 5.194 -3.965 1.00 86.62 112 ALA A O 1
ATOM 868 N N . ARG A 1 113 ? -6.776 7.387 -4.053 1.00 87.38 113 ARG A N 1
ATOM 869 C CA . ARG A 1 113 ? -6.907 7.479 -5.505 1.00 87.38 113 ARG A CA 1
ATOM 870 C C . ARG A 1 113 ? -5.626 7.076 -6.223 1.00 87.38 113 ARG A C 1
ATOM 872 O O . ARG A 1 113 ? -5.639 6.156 -7.036 1.00 87.38 113 ARG A O 1
ATOM 879 N N . TYR A 1 114 ? -4.506 7.714 -5.882 1.00 89.56 114 TYR A N 1
ATOM 880 C CA . TYR A 1 114 ? -3.222 7.411 -6.510 1.00 89.56 114 TYR A CA 1
ATOM 881 C C . TYR A 1 114 ? -2.783 5.971 -6.258 1.00 89.56 114 TYR A C 1
ATOM 883 O O . TYR A 1 114 ? -2.239 5.332 -7.157 1.00 89.56 114 TYR A O 1
ATOM 891 N N . PHE A 1 115 ? -3.024 5.434 -5.061 1.00 92.44 115 PHE A N 1
ATOM 892 C CA . PHE A 1 115 ? -2.692 4.046 -4.767 1.00 92.44 115 PHE A CA 1
ATOM 893 C C . PHE A 1 115 ? -3.435 3.063 -5.684 1.00 92.44 115 PHE A C 1
ATOM 895 O O . PHE A 1 115 ? -2.806 2.166 -6.254 1.00 92.44 115 PHE A O 1
ATOM 902 N N . ILE A 1 116 ? -4.750 3.240 -5.846 1.00 91.19 116 ILE A N 1
ATOM 903 C CA . ILE A 1 116 ? -5.582 2.388 -6.707 1.00 91.19 116 ILE A CA 1
ATOM 904 C C . ILE A 1 116 ? -5.134 2.513 -8.171 1.00 91.19 116 ILE A C 1
ATOM 906 O O . ILE A 1 116 ? -4.894 1.494 -8.820 1.00 91.19 116 ILE A O 1
ATOM 910 N N . GLU A 1 117 ? -4.909 3.739 -8.660 1.00 90.69 117 GLU A N 1
ATOM 911 C CA . GLU A 1 117 ? -4.386 3.992 -10.013 1.00 90.69 117 GLU A CA 1
ATOM 912 C C . GLU A 1 117 ? -3.042 3.286 -10.248 1.00 90.69 117 GLU A C 1
ATOM 914 O O . GLU A 1 117 ? -2.839 2.629 -11.272 1.00 90.69 117 GLU A O 1
ATOM 919 N N . PHE A 1 118 ? -2.112 3.370 -9.290 1.00 94.25 118 PHE A N 1
ATOM 920 C CA . PHE A 1 118 ? -0.814 2.709 -9.408 1.00 94.25 118 PHE A CA 1
ATOM 921 C C . PHE A 1 118 ? -0.924 1.184 -9.404 1.00 94.25 118 PHE A C 1
ATOM 923 O O . PHE A 1 118 ? -0.188 0.536 -10.149 1.00 94.25 118 PHE A O 1
ATOM 930 N N . CYS A 1 119 ? -1.845 0.602 -8.631 1.00 94.50 119 CYS A N 1
ATOM 931 C CA . CYS A 1 119 ? -2.108 -0.837 -8.684 1.00 94.50 119 CYS A CA 1
ATOM 932 C C . CYS A 1 119 ? -2.648 -1.260 -10.059 1.00 94.50 119 CYS A C 1
ATOM 934 O O . CYS A 1 119 ? -2.141 -2.225 -10.636 1.00 94.50 119 CYS A O 1
ATOM 936 N N . GLY A 1 120 ? -3.596 -0.498 -10.615 1.00 92.38 120 GLY A N 1
ATOM 937 C CA . GLY A 1 120 ? -4.136 -0.718 -11.960 1.00 92.38 120 GLY A CA 1
ATOM 938 C C . GLY A 1 120 ? -3.057 -0.658 -13.042 1.00 92.38 120 GLY A C 1
ATOM 939 O O . GLY A 1 120 ? -2.905 -1.579 -13.845 1.00 92.38 120 GLY A O 1
ATOM 940 N N . HIS A 1 121 ? -2.219 0.380 -13.019 1.00 93.06 121 HIS A N 1
ATOM 941 C CA . HIS A 1 121 ? -1.104 0.529 -13.960 1.00 93.06 121 HIS A CA 1
ATOM 942 C C . HIS A 1 121 ? -0.014 -0.537 -13.808 1.00 93.06 121 HIS A C 1
ATOM 944 O O . HIS A 1 121 ? 0.688 -0.846 -14.773 1.00 93.06 121 HIS A O 1
ATOM 950 N N . ALA A 1 122 ? 0.135 -1.103 -12.613 1.00 94.12 122 ALA A N 1
ATOM 951 C CA . ALA A 1 122 ? 1.040 -2.212 -12.353 1.00 94.12 122 ALA A CA 1
ATOM 952 C C . ALA A 1 122 ? 0.458 -3.580 -12.760 1.00 94.12 122 ALA A C 1
ATOM 954 O O . ALA A 1 122 ? 1.183 -4.575 -12.727 1.00 94.12 122 ALA A O 1
ATOM 955 N N . GLY A 1 123 ? -0.810 -3.627 -13.189 1.00 93.81 123 GLY A N 1
ATOM 956 C CA . GLY A 1 123 ? -1.460 -4.813 -13.745 1.00 93.81 123 GLY A CA 1
ATOM 957 C C . GLY A 1 123 ? -2.394 -5.556 -12.791 1.00 93.81 123 GLY A C 1
ATOM 958 O O . GLY A 1 123 ? -2.768 -6.685 -13.099 1.00 93.81 123 GLY A O 1
ATOM 959 N N . VAL A 1 124 ? -2.773 -4.967 -11.651 1.00 94.38 124 VAL A N 1
ATOM 960 C CA . VAL A 1 124 ? -3.847 -5.520 -10.810 1.00 94.38 124 VAL A CA 1
ATOM 961 C C . VAL A 1 124 ? -5.177 -5.055 -11.380 1.00 94.38 124 VAL A C 1
ATOM 963 O O . VAL A 1 124 ? -5.415 -3.856 -11.491 1.00 94.38 124 VAL A O 1
ATOM 966 N N . ASP A 1 125 ? -6.041 -5.992 -11.750 1.00 92.12 125 ASP A N 1
ATOM 967 C CA . ASP A 1 125 ? -7.358 -5.646 -12.265 1.00 92.12 125 ASP A CA 1
ATOM 968 C C . ASP A 1 125 ? -8.271 -5.069 -11.168 1.00 92.12 125 ASP A C 1
ATOM 970 O O . ASP A 1 125 ? -8.140 -5.358 -9.974 1.00 92.12 125 ASP A O 1
ATOM 974 N N . GLU A 1 126 ? -9.219 -4.242 -11.597 1.00 88.38 126 GLU A N 1
ATOM 975 C CA . GLU A 1 126 ? -10.143 -3.520 -10.722 1.00 88.38 126 GLU A CA 1
ATOM 976 C C . GLU A 1 126 ? -11.023 -4.458 -9.883 1.00 88.38 126 GLU A C 1
ATOM 978 O O . GLU A 1 126 ? -11.212 -4.228 -8.687 1.00 88.38 126 GLU A O 1
ATOM 983 N N . ALA A 1 127 ? -11.494 -5.570 -10.459 1.00 90.00 127 ALA A N 1
ATOM 984 C CA . ALA A 1 127 ? -12.324 -6.535 -9.741 1.00 90.00 127 ALA A CA 1
ATOM 985 C C . ALA A 1 127 ? -11.562 -7.173 -8.567 1.00 90.00 127 ALA A C 1
ATOM 987 O O . ALA A 1 127 ? -12.118 -7.330 -7.474 1.00 90.00 127 ALA A O 1
ATOM 988 N N . THR A 1 128 ? -10.277 -7.479 -8.759 1.00 93.25 128 THR A N 1
ATOM 989 C CA . THR A 1 128 ? -9.383 -7.941 -7.693 1.00 93.25 128 THR A CA 1
ATOM 990 C C . THR A 1 128 ? -9.221 -6.884 -6.596 1.00 93.25 128 THR A C 1
ATOM 992 O O . THR A 1 128 ? -9.337 -7.214 -5.412 1.00 93.25 128 THR A O 1
ATOM 995 N N . LEU A 1 129 ? -9.010 -5.610 -6.948 1.00 90.56 129 LEU A N 1
ATOM 996 C CA . LEU A 1 129 ? -8.901 -4.527 -5.959 1.00 90.56 129 LEU A CA 1
ATOM 997 C C . LEU A 1 129 ? -10.197 -4.347 -5.157 1.00 90.56 129 LEU A C 1
ATOM 999 O O . LEU A 1 129 ? -10.147 -4.258 -3.928 1.00 90.56 129 LEU A O 1
ATOM 1003 N N . HIS A 1 130 ? -11.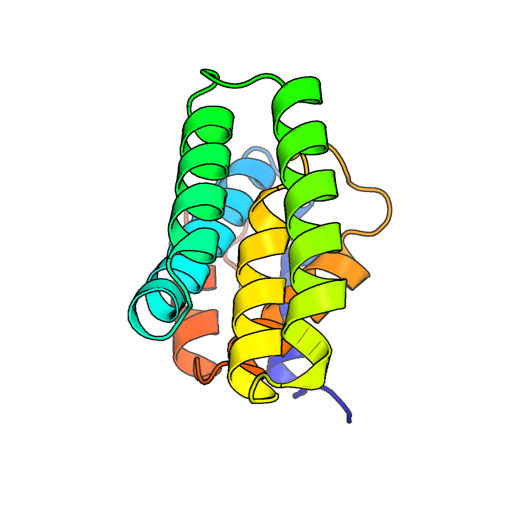356 -4.378 -5.816 1.00 87.56 130 HIS A N 1
ATOM 1004 C CA . HIS A 1 130 ? -12.660 -4.287 -5.152 1.00 87.56 130 HIS A CA 1
ATOM 1005 C C . HIS A 1 130 ? -12.915 -5.474 -4.218 1.00 87.56 130 HIS A C 1
ATOM 1007 O O . HIS A 1 130 ? -13.418 -5.295 -3.105 1.00 87.56 130 HIS A O 1
ATOM 1013 N N . ALA A 1 131 ? -12.533 -6.690 -4.621 1.00 89.94 131 ALA A N 1
ATOM 1014 C CA . ALA A 1 131 ? -12.639 -7.869 -3.766 1.00 89.94 131 ALA A CA 1
ATOM 1015 C C . ALA A 1 131 ? -11.774 -7.738 -2.499 1.00 89.94 131 ALA A C 1
ATOM 1017 O O . ALA A 1 131 ? -12.250 -8.029 -1.398 1.00 89.94 131 ALA A O 1
ATOM 1018 N N . LEU A 1 132 ? -10.537 -7.244 -2.633 1.00 92.31 132 LEU A N 1
ATOM 1019 C CA . LEU A 1 132 ? -9.649 -6.989 -1.495 1.00 92.31 132 LEU A CA 1
ATOM 1020 C C . LEU A 1 132 ? -10.202 -5.906 -0.562 1.00 92.31 132 LEU A C 1
ATOM 1022 O O . LEU A 1 132 ? -10.186 -6.088 0.655 1.00 92.31 132 LEU A O 1
ATOM 1026 N N . LEU A 1 133 ? -10.741 -4.811 -1.106 1.00 88.75 133 LEU A N 1
ATOM 1027 C CA . LEU A 1 133 ? -11.387 -3.766 -0.306 1.00 88.75 133 LEU A CA 1
ATOM 1028 C C . LEU A 1 133 ? -12.556 -4.327 0.501 1.00 88.75 133 LEU A C 1
ATOM 1030 O O . LEU A 1 133 ? -12.589 -4.166 1.722 1.00 88.75 133 LEU A O 1
ATOM 1034 N N . LYS A 1 134 ? -13.467 -5.063 -0.145 1.00 86.31 134 LYS A N 1
ATOM 1035 C CA . LYS A 1 134 ? -14.593 -5.722 0.536 1.00 86.31 134 LYS A CA 1
ATOM 1036 C C . LYS A 1 134 ? -14.113 -6.639 1.658 1.00 86.31 134 LYS A C 1
ATOM 1038 O O . LYS A 1 134 ? -14.674 -6.611 2.750 1.00 86.31 134 LYS A O 1
ATOM 1043 N N . GLN A 1 135 ? -13.060 -7.419 1.419 1.00 90.12 135 GLN A N 1
ATOM 1044 C CA . GLN A 1 135 ? -12.491 -8.317 2.421 1.00 90.12 135 GLN A CA 1
ATOM 1045 C C . GLN A 1 135 ? -11.906 -7.558 3.621 1.00 90.12 135 GLN A C 1
ATOM 1047 O O . GLN A 1 135 ? -12.187 -7.911 4.769 1.00 90.12 135 GLN A O 1
ATOM 1052 N N . CYS A 1 136 ? -11.096 -6.528 3.376 1.00 89.50 136 CYS A N 1
ATOM 1053 C CA . CYS A 1 136 ? -10.411 -5.775 4.427 1.00 89.50 136 CYS A CA 1
ATOM 1054 C C . CYS A 1 136 ? -11.372 -4.913 5.254 1.00 89.50 136 CYS A C 1
ATOM 1056 O O . CYS A 1 136 ? -11.189 -4.779 6.464 1.00 89.50 136 CYS A O 1
ATOM 1058 N N . PHE A 1 137 ? -12.423 -4.386 4.626 1.00 86.38 137 PHE A N 1
ATOM 1059 C CA . PHE A 1 137 ? -13.407 -3.515 5.266 1.00 86.38 137 PHE A CA 1
ATOM 1060 C C . PHE A 1 137 ? -14.660 -4.248 5.764 1.00 86.38 137 PHE A C 1
ATOM 1062 O O . PHE A 1 137 ? -15.523 -3.619 6.369 1.00 86.38 137 PHE A O 1
ATOM 1069 N N . ALA A 1 138 ? -14.749 -5.576 5.617 1.00 81.38 138 ALA A N 1
ATOM 1070 C CA . ALA A 1 138 ? -15.913 -6.377 6.024 1.00 81.38 138 ALA A CA 1
ATOM 1071 C C . ALA A 1 138 ? -16.338 -6.207 7.498 1.00 81.38 138 ALA A C 1
ATOM 1073 O O . ALA A 1 138 ? -17.475 -6.513 7.851 1.00 81.38 138 ALA A O 1
ATOM 1074 N N . LYS A 1 139 ? -15.418 -5.771 8.369 1.00 70.31 139 LYS A N 1
ATOM 1075 C CA . LYS A 1 139 ? -15.646 -5.575 9.811 1.00 70.31 139 LYS A CA 1
ATOM 1076 C C . LYS A 1 139 ? -15.679 -4.106 10.239 1.00 70.31 139 LYS A C 1
ATOM 1078 O O . LYS A 1 139 ? -15.875 -3.841 11.421 1.00 70.31 139 LYS A O 1
ATOM 1083 N N . VAL A 1 140 ? -15.463 -3.169 9.316 1.00 71.12 140 VAL A N 1
ATOM 1084 C CA . VAL A 1 140 ? -15.680 -1.744 9.588 1.00 71.12 140 VAL A CA 1
ATOM 1085 C C . VAL A 1 140 ? -17.197 -1.540 9.640 1.00 71.12 140 VAL A C 1
ATOM 1087 O O . VAL A 1 140 ? -17.915 -2.127 8.836 1.00 71.12 140 VAL A O 1
ATOM 1090 N N . ASN A 1 141 ? -17.700 -0.786 10.623 1.00 52.62 141 ASN A N 1
ATOM 1091 C CA . ASN A 1 141 ? -19.112 -0.754 11.066 1.00 52.62 141 ASN A CA 1
ATOM 1092 C C . ASN A 1 141 ? -20.162 -0.337 10.009 1.00 52.62 141 ASN A C 1
ATOM 1094 O O . ASN A 1 141 ? -21.354 -0.246 10.311 1.00 52.62 141 ASN A O 1
ATOM 1098 N N . ARG A 1 142 ? -19.754 -0.144 8.755 1.00 54.53 142 ARG A N 1
ATOM 1099 C CA . ARG A 1 142 ? -20.619 0.045 7.599 1.00 54.53 142 ARG A CA 1
ATOM 1100 C C . ARG A 1 142 ? -20.135 -0.865 6.466 1.00 54.53 142 ARG A C 1
ATOM 1102 O O . ARG A 1 142 ? -18.996 -0.717 6.031 1.00 54.53 142 ARG A O 1
ATOM 1109 N N . PRO A 1 143 ? -20.964 -1.792 5.956 1.00 51.41 143 PRO A N 1
ATOM 1110 C CA . PRO A 1 143 ? -20.594 -2.546 4.769 1.00 51.41 143 PRO A CA 1
ATOM 1111 C C . PRO A 1 143 ? -20.461 -1.577 3.592 1.00 51.41 143 PRO A C 1
ATOM 1113 O O . PRO A 1 143 ? -21.426 -0.890 3.246 1.00 51.41 143 PRO A O 1
ATOM 1116 N N . ILE A 1 144 ? -19.274 -1.533 2.985 1.00 52.78 144 ILE A N 1
ATOM 1117 C CA . ILE A 1 144 ? -19.048 -0.833 1.721 1.00 52.78 144 ILE A CA 1
ATOM 1118 C C . ILE A 1 144 ? -19.913 -1.538 0.671 1.00 52.78 144 ILE A C 1
ATOM 1120 O O . ILE A 1 144 ? -19.666 -2.696 0.323 1.00 52.78 144 ILE A O 1
ATOM 1124 N N . ARG A 1 145 ? -20.977 -0.872 0.219 1.00 47.50 145 ARG A N 1
ATOM 1125 C CA . ARG A 1 145 ? -21.783 -1.337 -0.912 1.00 47.50 145 ARG A CA 1
ATOM 1126 C C . ARG A 1 145 ? -21.092 -0.858 -2.185 1.00 47.50 145 ARG A C 1
ATOM 1128 O O . ARG A 1 145 ? -21.431 0.207 -2.673 1.00 47.50 145 ARG A O 1
ATOM 1135 N N . VAL A 1 146 ? -20.094 -1.625 -2.625 1.00 49.69 146 VAL A N 1
ATOM 1136 C CA . VAL A 1 146 ? -19.601 -1.596 -4.013 1.00 49.69 146 VAL A CA 1
ATOM 1137 C C . VAL A 1 146 ? -20.408 -2.597 -4.815 1.00 49.69 146 VAL A C 1
ATOM 1139 O O . VAL A 1 146 ? -20.439 -3.776 -4.369 1.00 49.69 146 VAL A O 1
#

Foldseek 3Di:
DDDPPVLVLLLVLLVVLPPFPCSLVLVLQLLLVLLVVLVVVEDPLLVVLSVQLVCVVVVNHDLVRLVVSLVVLVVVLVVCVVPDDQLRSLSSVSSSLSSHDSPPPPPSSVSSVSNLVSSVSVPDDPVNSVVSSQVSCVPGPDRRPD

Radius of gyration: 14.77 Å; chains: 1; bounding box: 39×26×34 Å